Protein AF-A0A812MP74-F1 (afdb_monomer_lite)

Secondary structure (DSSP, 8-state):
---PPPP----PPTT---HHHHHHHHHHHHHHH---SEEEEETHHHHHHHHHHHHHHTT-TTTTT--SEEEEESPPPHHHHHHHTTTTT--SS-B-S-EEEE--TT-SSS-HHHHHHHHTTB-GGGEE-

Sequence (129 aa):
PSAAGPAMAGGQPAGEHGYEDVLESLADYLKENGPFDGLCGFDMGGCLAFDAARLAQEGDPRFEEKFRYLILFSTRGHREMAKLSQGSFRPKAPLQLPTFLCWSQEDDSKQYSNYEDLALYIHPNYRQI

Radius of gyration: 18.92 Å; chains: 1; bounding box: 59×58×38 Å

InterPro domains:
  IPR005645 Serine hydrolase domain [PF03959] (16-119)
  IPR029058 Alpha/Beta hydrolase fold [G3DSA:3.40.50.1820] (4-128)
  IPR029058 Alpha/Beta hydrolase fold [SSF53474] (17-119)

Structure (mmCIF, N/CA/C/O backbone):
data_AF-A0A812MP74-F1
#
_entry.id   AF-A0A812MP74-F1
#
loop_
_atom_site.group_PDB
_atom_site.id
_atom_site.type_symbol
_atom_site.label_atom_id
_atom_site.label_alt_id
_atom_site.label_comp_id
_atom_site.label_asym_id
_atom_site.label_entity_id
_atom_site.label_seq_id
_atom_site.pdbx_PDB_ins_code
_atom_site.Cartn_x
_atom_site.Cartn_y
_atom_site.Cartn_z
_atom_site.occupancy
_atom_site.B_iso_or_equiv
_atom_site.auth_seq_id
_atom_site.auth_comp_id
_atom_site.auth_asym_id
_atom_site.auth_atom_id
_atom_site.pdbx_PDB_model_num
ATOM 1 N N . PRO A 1 1 ? 46.273 40.916 16.631 1.00 41.47 1 PRO A N 1
ATOM 2 C CA . PRO A 1 1 ? 44.939 41.487 16.336 1.00 41.47 1 PRO A CA 1
ATOM 3 C C . PRO A 1 1 ? 44.361 40.974 15.006 1.00 41.47 1 PRO A C 1
ATOM 5 O O . PRO A 1 1 ? 44.979 41.189 13.973 1.00 41.47 1 PRO A O 1
ATOM 8 N N . SER A 1 2 ? 43.159 40.381 15.097 1.00 42.53 2 SER A N 1
ATOM 9 C CA . SER A 1 2 ? 42.100 40.290 14.067 1.00 42.53 2 SER A CA 1
ATOM 10 C C . SER A 1 2 ? 42.358 39.405 12.827 1.00 42.53 2 SER A C 1
ATOM 12 O O . SER A 1 2 ? 43.361 39.581 12.156 1.00 42.53 2 SER A O 1
ATOM 14 N N . ALA A 1 3 ? 41.509 38.456 12.419 1.00 40.75 3 ALA A N 1
ATOM 15 C CA . ALA A 1 3 ? 40.177 38.059 12.873 1.00 40.75 3 ALA A CA 1
ATOM 16 C C . ALA A 1 3 ? 39.986 36.552 12.623 1.00 40.75 3 ALA A C 1
ATOM 18 O O . ALA A 1 3 ? 40.235 36.063 11.521 1.00 40.75 3 ALA A O 1
ATOM 19 N N . ALA A 1 4 ? 39.521 35.832 13.643 1.00 43.59 4 ALA A N 1
ATOM 20 C CA . ALA A 1 4 ? 38.910 34.525 13.462 1.00 43.59 4 ALA A CA 1
ATOM 21 C C . ALA A 1 4 ? 37.623 34.710 12.643 1.00 43.59 4 ALA A C 1
ATOM 23 O O . ALA A 1 4 ? 36.789 35.549 12.989 1.00 43.59 4 ALA A O 1
ATOM 24 N N . GLY A 1 5 ? 37.484 33.957 11.549 1.00 38.31 5 GLY A N 1
ATOM 25 C CA . GLY A 1 5 ? 36.223 33.867 10.816 1.00 38.31 5 GLY A CA 1
ATOM 26 C C . GLY A 1 5 ? 35.121 33.322 11.731 1.00 38.31 5 GLY A C 1
ATOM 27 O O . GLY A 1 5 ? 35.424 32.568 12.662 1.00 38.31 5 GLY A O 1
ATOM 28 N N . PRO A 1 6 ? 33.855 33.715 11.523 1.00 39.62 6 PRO A N 1
ATOM 29 C CA . PRO A 1 6 ? 32.780 33.291 12.401 1.00 39.62 6 PRO A CA 1
ATOM 30 C C . PRO A 1 6 ? 32.644 31.767 12.338 1.00 39.62 6 PRO A C 1
ATOM 32 O O . PRO A 1 6 ? 32.555 31.176 11.261 1.00 39.62 6 PRO A O 1
ATOM 35 N N . ALA A 1 7 ? 32.643 31.140 13.513 1.00 45.62 7 ALA A N 1
ATOM 36 C CA . ALA A 1 7 ? 32.235 29.757 13.671 1.00 45.62 7 ALA A CA 1
ATOM 37 C C . ALA A 1 7 ? 30.777 29.644 13.207 1.00 45.62 7 ALA A C 1
ATOM 39 O O . ALA A 1 7 ? 29.894 30.299 13.763 1.00 45.62 7 ALA A O 1
ATOM 40 N N . MET A 1 8 ? 30.540 28.845 12.167 1.00 40.81 8 MET A N 1
ATOM 41 C CA . MET A 1 8 ? 29.193 28.533 11.703 1.00 40.81 8 MET A CA 1
ATOM 42 C C . MET A 1 8 ? 28.485 27.757 12.813 1.00 40.81 8 MET A C 1
ATOM 44 O O . MET A 1 8 ? 28.797 26.598 13.084 1.00 40.81 8 MET A O 1
ATOM 48 N N . ALA A 1 9 ? 27.579 28.451 13.497 1.00 42.19 9 ALA A N 1
ATOM 49 C CA . ALA A 1 9 ? 26.679 27.886 14.482 1.00 42.19 9 ALA A CA 1
ATOM 50 C C . ALA A 1 9 ? 25.874 26.742 13.847 1.00 42.19 9 ALA A C 1
ATOM 52 O O . ALA A 1 9 ? 25.350 26.879 12.741 1.00 42.19 9 ALA A O 1
ATOM 53 N N . GLY A 1 10 ? 25.798 25.615 14.556 1.00 45.00 10 GLY A N 1
ATOM 54 C CA . GLY A 1 10 ? 25.049 24.425 14.164 1.00 45.00 10 GLY A CA 1
ATOM 55 C C . GLY A 1 10 ? 23.542 24.663 14.120 1.00 45.00 10 GLY A C 1
ATOM 56 O O . GLY A 1 10 ? 22.836 24.352 15.075 1.00 45.00 10 GLY A O 1
ATOM 57 N N . GLY A 1 11 ? 23.053 25.184 12.999 1.00 32.09 11 GLY A N 1
ATOM 58 C CA . GLY A 1 11 ? 21.645 25.119 12.626 1.00 32.09 11 GLY A CA 1
ATOM 59 C C . GLY A 1 11 ? 21.406 23.901 11.740 1.00 32.09 11 GLY A C 1
ATOM 60 O O . GLY A 1 11 ? 21.923 23.846 10.626 1.00 32.09 11 GLY A O 1
ATOM 61 N N . GLN A 1 12 ? 20.630 22.930 12.226 1.00 36.44 12 GLN A N 1
ATOM 62 C CA . GLN A 1 12 ? 19.985 21.940 11.358 1.00 36.44 12 GLN A CA 1
ATOM 63 C C . GLN A 1 12 ? 19.119 22.690 10.331 1.00 36.44 12 GLN A C 1
ATOM 65 O O . GLN A 1 12 ? 18.399 23.614 10.728 1.00 36.44 12 GLN A O 1
ATOM 70 N N . PRO A 1 13 ? 19.184 22.351 9.031 1.00 38.91 13 PRO A N 1
ATOM 71 C CA . PRO A 1 13 ? 18.350 23.007 8.038 1.00 38.91 13 PRO A CA 1
ATOM 72 C C . PRO A 1 13 ? 16.874 22.734 8.351 1.00 38.91 13 PRO A C 1
ATOM 74 O O . PRO A 1 13 ? 16.461 21.594 8.549 1.00 38.91 13 PRO A O 1
ATOM 77 N N . ALA A 1 14 ? 16.076 23.797 8.405 1.00 47.84 14 ALA A N 1
ATOM 78 C CA . ALA A 1 14 ? 14.627 23.686 8.399 1.00 47.84 14 ALA A CA 1
ATOM 79 C C . ALA A 1 14 ? 14.187 23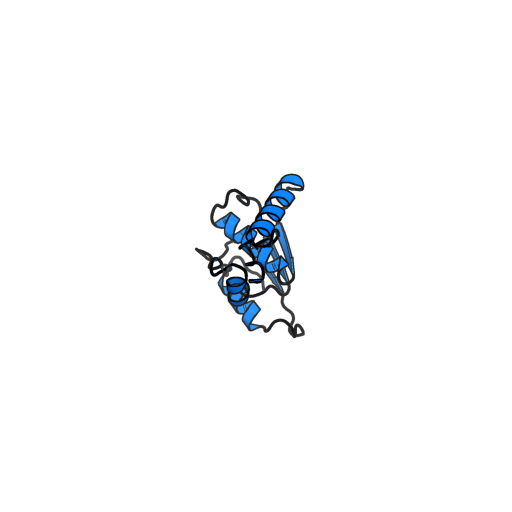.107 7.041 1.00 47.84 14 ALA A C 1
ATOM 81 O O . ALA A 1 14 ? 14.487 23.708 6.009 1.00 47.84 14 ALA A O 1
ATOM 82 N N . GLY A 1 15 ? 13.481 21.969 7.044 1.00 47.53 15 GLY A N 1
ATOM 83 C CA . GLY A 1 15 ? 12.727 21.495 5.875 1.00 47.53 15 GLY A CA 1
ATOM 84 C C . GLY A 1 15 ? 13.106 20.142 5.261 1.00 47.53 15 GLY A C 1
ATOM 85 O O . GLY A 1 15 ? 12.795 19.929 4.093 1.00 47.53 15 GLY A O 1
ATOM 86 N N . GLU A 1 16 ? 13.735 19.212 5.984 1.00 52.19 16 GLU A N 1
ATOM 87 C CA . GLU A 1 16 ? 13.764 17.814 5.522 1.00 52.19 16 GLU A CA 1
ATOM 88 C C . GLU A 1 16 ? 12.428 17.141 5.858 1.00 52.19 16 GLU A C 1
ATOM 90 O O . GLU A 1 16 ? 12.256 16.608 6.950 1.00 52.19 16 GLU A O 1
ATOM 95 N N . HIS A 1 17 ? 11.470 17.202 4.926 1.00 64.44 17 HIS A N 1
ATOM 96 C CA . HIS A 1 17 ? 10.256 16.395 5.024 1.00 64.44 17 HIS A CA 1
ATOM 97 C C . HIS A 1 17 ? 10.623 14.920 4.840 1.00 64.44 17 HIS A C 1
ATOM 99 O O . HIS A 1 17 ? 11.077 14.508 3.768 1.00 64.44 17 HIS A O 1
ATOM 105 N N . GLY A 1 18 ? 10.487 14.144 5.910 1.00 80.12 18 GLY A N 1
ATOM 106 C CA . GLY A 1 18 ? 10.830 12.729 5.936 1.00 80.12 18 GLY A CA 1
ATOM 107 C C . GLY A 1 18 ? 9.749 11.862 5.298 1.00 80.12 18 GLY A C 1
ATOM 108 O O . GLY A 1 18 ? 8.635 12.302 5.027 1.00 80.12 18 GLY A O 1
ATOM 109 N N . TYR A 1 19 ? 10.054 10.580 5.101 1.00 84.44 19 TYR A N 1
ATOM 110 C CA . TYR A 1 19 ? 9.063 9.608 4.625 1.00 84.44 19 TYR A CA 1
ATOM 111 C C . TYR A 1 19 ? 7.837 9.509 5.555 1.00 84.44 19 TYR A C 1
ATOM 113 O O . TYR A 1 19 ? 6.720 9.307 5.087 1.00 84.44 19 TYR A O 1
ATOM 121 N N . GLU A 1 20 ? 8.033 9.731 6.857 1.00 87.00 20 GLU A N 1
ATOM 122 C CA . GLU A 1 20 ? 6.944 9.773 7.838 1.00 87.00 20 GLU A CA 1
ATOM 123 C C . GLU A 1 20 ? 5.966 10.930 7.581 1.00 87.00 20 GLU A C 1
ATOM 125 O O . GLU A 1 20 ? 4.758 10.734 7.674 1.00 87.00 20 GLU A O 1
ATOM 130 N N . ASP A 1 21 ? 6.459 12.100 7.159 1.00 90.19 21 ASP A N 1
ATOM 131 C CA . ASP A 1 21 ? 5.603 13.249 6.831 1.00 90.19 21 ASP A CA 1
ATOM 132 C C . ASP A 1 21 ? 4.725 12.962 5.603 1.00 90.19 21 ASP A C 1
ATOM 134 O O . ASP A 1 21 ? 3.599 13.451 5.498 1.00 90.19 21 ASP A O 1
ATOM 138 N N . VAL A 1 22 ? 5.220 12.138 4.670 1.00 91.06 22 VAL A N 1
ATOM 139 C CA . VAL A 1 22 ? 4.455 11.687 3.498 1.00 91.06 22 VAL A CA 1
ATOM 140 C C . VAL A 1 22 ? 3.337 10.728 3.915 1.00 91.06 22 VAL A C 1
ATOM 142 O O . VAL A 1 22 ? 2.219 10.845 3.411 1.00 91.06 22 VAL A O 1
ATOM 145 N N . LEU A 1 23 ? 3.614 9.802 4.838 1.00 91.56 23 LEU A N 1
ATOM 146 C CA . LEU A 1 23 ? 2.598 8.907 5.402 1.00 91.56 23 LEU A CA 1
ATOM 147 C C . LEU A 1 23 ? 1.528 9.691 6.167 1.00 91.56 23 LEU A C 1
ATOM 149 O O . LEU A 1 23 ? 0.343 9.424 5.978 1.00 91.56 23 LEU A O 1
ATOM 153 N N . GLU A 1 24 ? 1.931 10.682 6.962 1.00 94.56 24 GLU A N 1
ATOM 154 C CA . GLU A 1 24 ? 0.999 11.545 7.692 1.00 94.56 24 GLU A CA 1
ATOM 155 C C . GLU A 1 24 ? 0.114 12.343 6.728 1.00 94.56 24 GLU A C 1
ATOM 157 O O . GLU A 1 24 ? -1.110 12.314 6.829 1.00 94.56 24 GLU A O 1
ATOM 162 N N . SER A 1 25 ? 0.718 12.945 5.699 1.00 96.12 25 SER A N 1
ATOM 163 C CA . SER A 1 25 ? -0.016 13.679 4.662 1.00 96.12 25 SER A CA 1
ATOM 164 C C . SER A 1 25 ? -1.027 12.791 3.926 1.00 96.12 25 SER A C 1
ATOM 166 O O . SER A 1 25 ? -2.134 13.229 3.606 1.00 96.12 25 SER A O 1
ATOM 168 N N . LEU A 1 26 ? -0.672 11.529 3.654 1.00 95.44 26 LEU A N 1
ATOM 169 C CA . LEU A 1 26 ? -1.600 10.564 3.067 1.00 95.44 26 LEU A CA 1
ATOM 170 C C . LEU A 1 26 ? -2.737 10.223 4.039 1.00 95.44 26 LEU A C 1
ATOM 172 O O . LEU A 1 26 ? -3.893 10.169 3.620 1.00 95.44 26 LEU A O 1
ATOM 176 N N . ALA A 1 27 ? -2.434 9.984 5.316 1.00 95.50 27 ALA A N 1
ATOM 177 C CA . ALA A 1 27 ? -3.435 9.666 6.330 1.00 95.50 27 ALA A CA 1
ATOM 178 C C . ALA A 1 27 ? -4.468 10.793 6.484 1.00 95.50 27 ALA A C 1
ATOM 180 O O . ALA A 1 27 ? -5.675 10.519 6.469 1.00 95.50 27 ALA A O 1
ATOM 181 N N . ASP A 1 28 ? -4.003 12.042 6.545 1.00 96.38 28 ASP A N 1
ATOM 182 C CA . ASP A 1 28 ? -4.850 13.236 6.588 1.00 96.38 28 ASP A CA 1
ATOM 183 C C . ASP A 1 28 ? -5.736 13.325 5.345 1.00 96.38 28 ASP A C 1
ATOM 185 O O . ASP A 1 28 ? -6.962 13.403 5.457 1.00 96.38 28 ASP A O 1
ATOM 189 N N . TYR A 1 29 ? -5.152 13.183 4.151 1.00 96.69 29 TYR A N 1
ATOM 190 C CA . TYR A 1 29 ? -5.913 13.210 2.904 1.00 96.69 29 TYR A CA 1
ATOM 191 C C . TYR A 1 29 ? -7.012 12.137 2.864 1.00 96.69 29 TYR A C 1
ATOM 193 O O . TYR A 1 29 ? -8.156 12.429 2.506 1.00 96.69 29 TYR A O 1
ATOM 201 N N . LEU A 1 30 ? -6.692 10.897 3.253 1.00 95.00 30 LEU A N 1
ATOM 202 C CA . LEU A 1 30 ? -7.646 9.784 3.277 1.00 95.00 30 LEU A CA 1
ATOM 203 C C . LEU A 1 30 ? -8.766 9.997 4.298 1.00 95.00 30 LEU A C 1
ATOM 205 O O . LEU A 1 30 ? -9.891 9.543 4.083 1.00 95.00 30 LEU A O 1
ATOM 209 N N . LYS A 1 31 ? -8.466 10.653 5.421 1.00 93.38 31 LYS A N 1
ATOM 210 C CA . LYS A 1 31 ? -9.448 10.999 6.452 1.00 93.38 31 LYS A CA 1
ATOM 211 C C . LYS A 1 31 ? -10.391 12.103 5.982 1.00 93.38 31 LYS A C 1
ATOM 213 O O . LYS A 1 31 ? -11.587 12.010 6.239 1.00 93.38 31 LYS A O 1
ATOM 218 N N . GLU A 1 32 ? -9.866 13.118 5.307 1.00 96.50 32 GLU A N 1
ATOM 219 C CA . GLU A 1 32 ? -10.641 14.269 4.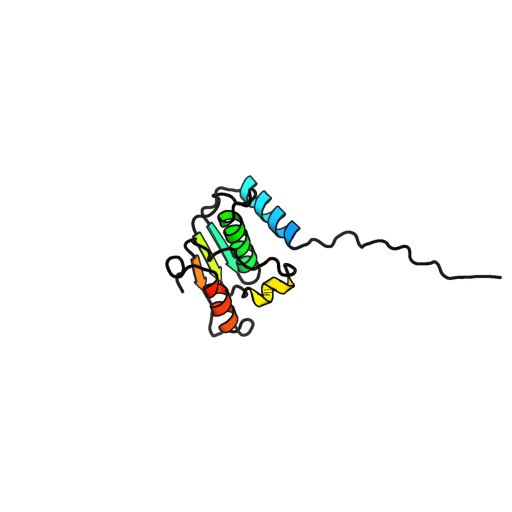839 1.00 96.50 32 GLU A CA 1
ATOM 220 C C . GLU A 1 32 ? -11.489 13.962 3.599 1.00 96.50 32 GLU A C 1
ATOM 222 O O . GLU A 1 32 ? -12.594 14.486 3.472 1.00 96.50 32 GLU A O 1
ATOM 227 N N . ASN A 1 33 ? -10.992 13.111 2.695 1.00 95.62 33 ASN A N 1
ATOM 228 C CA . ASN A 1 33 ? -11.577 12.915 1.361 1.00 95.62 33 ASN A CA 1
ATOM 229 C C . ASN A 1 33 ? -12.185 11.520 1.140 1.00 95.62 33 ASN A C 1
ATOM 231 O O . ASN A 1 33 ? -12.692 11.239 0.055 1.00 95.62 33 ASN A O 1
ATOM 235 N N . GLY A 1 34 ? -12.108 10.633 2.134 1.00 90.50 34 GLY A N 1
ATOM 236 C CA . GLY A 1 34 ? -12.641 9.276 2.050 1.00 90.50 34 GLY A CA 1
ATOM 237 C C . GLY A 1 34 ? -14.178 9.181 2.128 1.00 90.50 34 GLY A C 1
ATOM 238 O O . GLY A 1 34 ? -14.873 10.190 2.256 1.00 90.50 34 GLY A O 1
ATOM 239 N N . PRO A 1 35 ? -14.727 7.951 2.105 1.00 91.69 35 PRO A N 1
ATOM 240 C CA . PRO A 1 35 ? -14.001 6.682 2.126 1.00 91.69 35 PRO A CA 1
ATOM 241 C C . PRO A 1 35 ? -13.430 6.294 0.754 1.00 91.69 35 PRO A C 1
ATOM 243 O O . PRO A 1 35 ? -14.063 6.493 -0.279 1.00 91.69 35 PRO A O 1
ATOM 246 N N . PHE A 1 36 ? -12.247 5.680 0.767 1.00 93.69 36 PHE A N 1
ATOM 247 C CA . PHE A 1 36 ? -11.652 5.007 -0.387 1.00 93.69 36 PHE A CA 1
ATOM 248 C C . PHE A 1 36 ? -11.627 3.506 -0.104 1.00 93.69 36 PHE A C 1
ATOM 250 O O . PHE A 1 36 ? -11.104 3.104 0.927 1.00 93.69 36 PHE A O 1
ATOM 257 N N . ASP A 1 37 ? -12.147 2.667 -1.001 1.00 95.25 37 ASP A N 1
ATOM 258 C CA . ASP A 1 37 ? -12.103 1.207 -0.815 1.00 95.25 37 ASP A CA 1
ATOM 259 C C . ASP A 1 37 ? -10.695 0.615 -1.009 1.00 95.25 37 ASP A C 1
ATOM 261 O O . ASP A 1 37 ? -10.456 -0.540 -0.666 1.00 95.25 37 ASP A O 1
ATOM 265 N N . GLY A 1 38 ? -9.744 1.359 -1.569 1.00 96.06 38 GLY A N 1
ATOM 266 C CA . GLY A 1 38 ? -8.404 0.856 -1.843 1.00 96.06 38 GLY A CA 1
ATOM 267 C C . GLY A 1 38 ? -7.471 1.927 -2.384 1.00 96.06 38 GLY A C 1
ATOM 268 O O . GLY A 1 38 ? -7.886 3.057 -2.645 1.00 96.06 38 GLY A O 1
ATOM 269 N N . LEU A 1 39 ? -6.206 1.555 -2.564 1.00 96.94 39 LEU A N 1
ATOM 270 C CA . LEU A 1 39 ? -5.175 2.435 -3.112 1.00 96.94 39 LEU A CA 1
ATOM 271 C C . LEU A 1 39 ? -4.645 1.902 -4.438 1.00 96.94 39 LEU A C 1
ATOM 273 O O . LEU A 1 39 ? -4.535 0.695 -4.657 1.00 96.94 39 LEU A O 1
ATOM 277 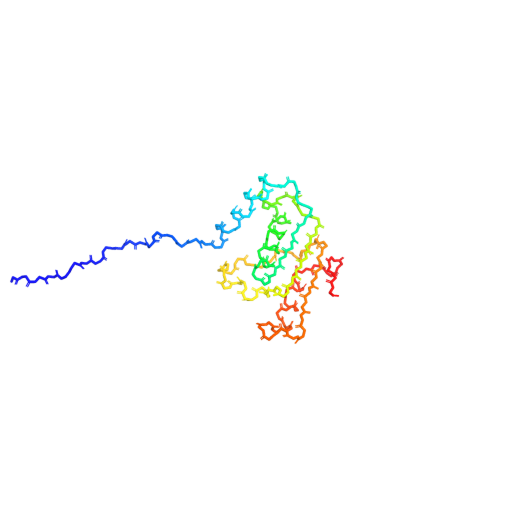N N . CYS A 1 40 ? -4.268 2.834 -5.305 1.00 97.00 40 CYS A N 1
ATOM 278 C CA . CYS A 1 40 ? -3.552 2.559 -6.538 1.00 97.00 40 CYS A CA 1
ATOM 279 C C . CYS A 1 40 ? -2.260 3.375 -6.546 1.00 97.00 40 CYS A C 1
ATOM 281 O O . CYS A 1 40 ? -2.297 4.571 -6.261 1.00 97.00 40 CYS A O 1
ATOM 283 N N . GLY A 1 41 ? -1.131 2.756 -6.884 1.00 95.50 41 GLY A N 1
ATOM 284 C CA . GLY A 1 41 ? 0.162 3.431 -6.869 1.00 95.50 41 GLY A CA 1
ATOM 285 C C . GLY A 1 41 ? 1.104 2.968 -7.975 1.00 95.50 41 GLY A C 1
ATOM 286 O O . GLY A 1 41 ? 1.079 1.808 -8.380 1.00 95.50 41 GLY A O 1
ATOM 287 N N . PHE A 1 42 ? 1.939 3.897 -8.443 1.00 93.06 42 PHE A N 1
ATOM 288 C CA . PHE A 1 42 ? 2.978 3.673 -9.449 1.00 93.06 42 PHE A CA 1
ATOM 289 C C . PHE A 1 42 ? 4.363 3.985 -8.867 1.00 93.06 42 PHE A C 1
ATOM 291 O O . PHE A 1 42 ? 4.505 4.994 -8.171 1.00 93.06 42 PHE A O 1
ATOM 298 N N . ASP A 1 43 ? 5.375 3.157 -9.143 1.00 90.06 43 ASP A N 1
ATOM 299 C CA . ASP A 1 43 ? 6.753 3.307 -8.637 1.00 90.06 43 ASP A CA 1
ATOM 300 C C . ASP A 1 43 ? 6.780 3.583 -7.117 1.00 90.06 43 ASP A C 1
ATOM 302 O O . ASP A 1 43 ? 6.324 2.753 -6.327 1.00 90.06 43 ASP A O 1
ATOM 306 N N . MET A 1 44 ? 7.249 4.759 -6.679 1.00 87.88 44 MET A N 1
ATOM 307 C CA . MET A 1 44 ? 7.260 5.149 -5.261 1.00 87.88 44 MET A CA 1
ATOM 308 C C . MET A 1 44 ? 5.858 5.338 -4.665 1.00 87.88 44 MET A C 1
ATOM 310 O O . MET A 1 44 ? 5.663 5.086 -3.478 1.00 87.88 44 MET A O 1
ATOM 314 N N . GLY A 1 45 ? 4.868 5.732 -5.470 1.00 92.06 45 GLY A N 1
ATOM 315 C CA . GLY A 1 45 ? 3.472 5.791 -5.030 1.00 92.06 45 GLY A CA 1
ATOM 316 C C . GLY A 1 45 ? 2.906 4.400 -4.737 1.00 92.06 45 GLY A C 1
ATOM 317 O O . GLY A 1 45 ? 2.095 4.239 -3.830 1.00 92.06 45 GLY A O 1
ATOM 318 N N . GLY A 1 46 ? 3.383 3.377 -5.453 1.00 92.62 46 GLY A N 1
ATOM 319 C CA . GLY A 1 46 ? 3.083 1.981 -5.145 1.00 92.62 46 GLY A CA 1
ATOM 320 C C . GLY A 1 46 ? 3.683 1.547 -3.810 1.00 92.62 46 GLY A C 1
ATOM 321 O O . GLY A 1 46 ? 3.030 0.847 -3.040 1.00 92.62 46 GLY A O 1
ATOM 322 N N . CYS A 1 47 ? 4.893 2.011 -3.499 1.00 89.81 47 CYS A N 1
ATOM 323 C CA . CYS A 1 47 ? 5.536 1.722 -2.222 1.00 89.81 47 CYS A CA 1
ATOM 324 C C . CYS A 1 47 ? 4.789 2.366 -1.054 1.00 89.81 47 CYS A C 1
ATOM 326 O O . CYS A 1 47 ? 4.549 1.707 -0.048 1.00 89.81 47 CYS A O 1
ATOM 328 N N . LEU A 1 48 ? 4.374 3.625 -1.221 1.00 91.88 48 LEU A N 1
ATOM 329 C CA . LEU A 1 48 ? 3.570 4.343 -0.237 1.00 91.88 48 LEU A CA 1
ATOM 330 C C . LEU A 1 48 ? 2.220 3.646 0.000 1.00 91.88 48 LEU A C 1
ATOM 332 O O . LEU A 1 48 ? 1.816 3.455 1.144 1.00 91.88 48 LEU A O 1
ATOM 336 N N . ALA A 1 49 ? 1.545 3.218 -1.071 1.00 94.62 49 ALA A N 1
ATOM 337 C CA . ALA A 1 49 ? 0.286 2.482 -0.973 1.00 94.62 49 ALA A CA 1
ATOM 338 C C . ALA A 1 49 ? 0.453 1.130 -0.262 1.00 94.62 49 ALA A C 1
ATOM 340 O O . ALA A 1 49 ? -0.359 0.772 0.594 1.00 94.62 49 ALA A O 1
ATOM 341 N N . PHE A 1 50 ? 1.520 0.397 -0.589 1.00 93.19 50 PHE A N 1
ATOM 342 C CA . PHE A 1 50 ? 1.864 -0.852 0.084 1.00 93.19 50 PHE A CA 1
ATOM 343 C C . PHE A 1 50 ? 2.121 -0.633 1.579 1.00 93.19 50 PHE A C 1
ATOM 345 O O . PHE A 1 50 ? 1.614 -1.391 2.403 1.00 93.19 50 PHE A O 1
ATOM 352 N N . ASP A 1 51 ? 2.855 0.418 1.943 1.00 91.44 51 ASP A N 1
ATOM 353 C CA . ASP A 1 51 ? 3.150 0.725 3.339 1.00 91.44 51 ASP A CA 1
ATOM 354 C C . ASP A 1 51 ? 1.925 1.154 4.131 1.00 91.44 51 ASP A C 1
ATOM 356 O O . ASP A 1 51 ? 1.730 0.663 5.238 1.00 91.44 51 ASP A O 1
ATOM 360 N N . ALA A 1 52 ? 1.072 2.012 3.572 1.00 93.44 52 ALA A N 1
ATOM 361 C CA . ALA A 1 52 ? -0.178 2.393 4.219 1.00 93.44 52 ALA A CA 1
ATOM 362 C C . ALA A 1 52 ? -1.042 1.154 4.512 1.00 93.44 52 ALA A C 1
ATOM 364 O O . ALA A 1 52 ? -1.575 1.007 5.611 1.00 93.44 52 ALA A O 1
ATOM 365 N N . ALA A 1 53 ? -1.124 0.213 3.567 1.00 94.19 53 ALA A N 1
ATOM 366 C CA . ALA A 1 53 ? -1.841 -1.044 3.764 1.00 94.19 53 ALA A CA 1
ATOM 367 C C . ALA A 1 53 ? -1.161 -1.988 4.766 1.00 94.19 53 ALA A C 1
ATOM 369 O O . ALA A 1 53 ? -1.840 -2.625 5.572 1.00 94.19 53 ALA A O 1
ATOM 370 N N . ARG A 1 54 ? 0.173 -2.074 4.749 1.00 92.31 54 ARG A N 1
ATOM 371 C CA . ARG A 1 54 ? 0.949 -2.827 5.741 1.00 92.31 54 ARG A CA 1
ATOM 372 C C . ARG A 1 54 ? 0.701 -2.281 7.142 1.00 92.31 54 ARG A C 1
ATOM 374 O O . ARG A 1 54 ? 0.410 -3.055 8.047 1.00 92.31 54 ARG A O 1
ATOM 381 N N . LEU A 1 55 ? 0.799 -0.966 7.312 1.00 92.69 55 LEU A N 1
ATOM 382 C CA . LEU A 1 55 ? 0.557 -0.272 8.572 1.00 92.69 55 LEU A CA 1
ATOM 383 C C . LEU A 1 55 ? -0.886 -0.479 9.042 1.00 92.69 55 LEU A C 1
ATOM 385 O O . LEU A 1 55 ? -1.086 -0.835 10.199 1.00 92.69 55 LEU A O 1
ATOM 389 N N . ALA A 1 56 ? -1.873 -0.388 8.144 1.00 94.19 56 ALA A N 1
ATOM 390 C CA . ALA A 1 56 ? -3.266 -0.722 8.453 1.00 94.19 56 ALA A CA 1
ATOM 391 C C . ALA A 1 56 ? -3.411 -2.153 8.998 1.00 94.19 56 ALA A C 1
ATOM 393 O O . ALA A 1 56 ? -4.038 -2.362 10.033 1.00 94.19 56 ALA A O 1
ATOM 394 N N . GLN A 1 57 ? -2.795 -3.139 8.334 1.00 93.06 57 GLN A N 1
ATOM 395 C CA . GLN A 1 57 ? -2.810 -4.535 8.782 1.00 93.06 57 GLN A CA 1
ATOM 396 C C . GLN A 1 57 ? -2.095 -4.725 10.128 1.00 93.06 57 GLN A C 1
ATOM 398 O O . GLN A 1 57 ? -2.468 -5.591 10.918 1.00 93.06 57 GLN A O 1
ATOM 403 N N . GLU A 1 58 ? -1.044 -3.950 10.382 1.00 92.06 58 GLU A N 1
ATOM 404 C CA . GLU A 1 58 ? -0.282 -3.991 11.629 1.00 92.06 58 GLU A CA 1
ATOM 405 C C . GLU A 1 58 ? -0.938 -3.201 12.779 1.00 92.06 58 GLU A C 1
ATOM 407 O O . GLU A 1 58 ? -0.391 -3.218 13.885 1.00 92.06 58 GLU A O 1
ATOM 412 N N . GLY A 1 59 ? -2.097 -2.570 12.546 1.00 93.00 59 GLY A N 1
ATOM 413 C CA . GLY A 1 59 ? -2.862 -1.819 13.548 1.00 93.00 59 GLY A CA 1
ATOM 414 C C . GLY A 1 59 ? -2.370 -0.386 13.763 1.00 93.00 59 GLY A C 1
ATOM 415 O O . GLY A 1 59 ? -2.402 0.114 14.883 1.00 93.00 59 GLY A O 1
ATOM 416 N N . ASP A 1 60 ? -1.830 0.266 12.729 1.00 93.69 60 ASP A N 1
ATOM 417 C CA . ASP A 1 60 ? -1.511 1.693 12.806 1.00 93.69 60 ASP A CA 1
ATOM 418 C C . ASP A 1 60 ? -2.816 2.514 12.769 1.00 93.69 60 ASP A C 1
ATOM 420 O O . ASP A 1 60 ? -3.538 2.467 11.763 1.00 93.69 60 ASP A O 1
ATOM 424 N N . PRO A 1 61 ? -3.115 3.307 13.815 1.00 93.44 61 PRO A N 1
ATOM 425 C CA . PRO A 1 61 ? -4.387 4.019 13.948 1.00 93.44 61 PRO A CA 1
ATOM 426 C C . PRO A 1 61 ? -4.629 5.055 12.842 1.00 93.44 61 PRO A C 1
ATOM 428 O O . PRO A 1 61 ? -5.764 5.485 12.635 1.00 93.44 61 PRO A O 1
ATOM 431 N N . ARG A 1 62 ? -3.590 5.459 12.100 1.00 93.69 62 ARG A N 1
ATOM 432 C CA . ARG A 1 62 ? -3.732 6.352 10.943 1.00 93.69 62 ARG A CA 1
ATOM 433 C C . ARG A 1 62 ? -4.427 5.671 9.770 1.00 93.69 62 ARG A C 1
ATOM 435 O O . ARG A 1 62 ? -5.076 6.349 8.973 1.00 93.69 62 ARG A O 1
ATOM 442 N N . PHE A 1 63 ? -4.319 4.344 9.667 1.00 93.75 63 PHE A N 1
ATOM 443 C CA . PHE A 1 63 ? -4.761 3.571 8.505 1.00 93.75 63 PHE A CA 1
ATOM 444 C C . PHE A 1 63 ? -5.720 2.411 8.820 1.00 93.75 63 PHE A C 1
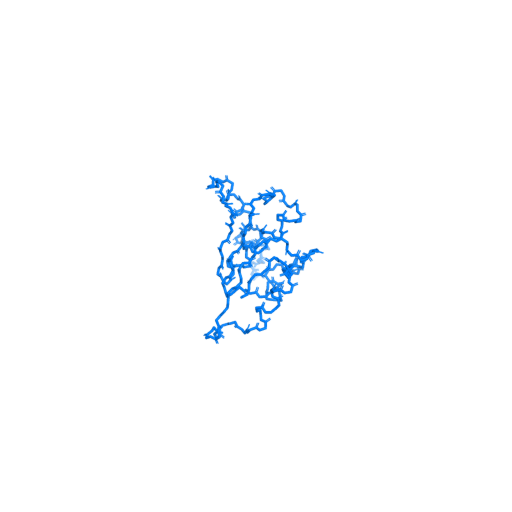ATOM 446 O O . PHE A 1 63 ? -6.179 1.758 7.882 1.00 93.75 63 PHE A O 1
ATOM 453 N N . GLU A 1 64 ? -6.043 2.155 10.093 1.00 81.31 64 GLU A N 1
ATOM 454 C CA . GLU A 1 64 ? -6.940 1.069 10.519 1.00 81.31 64 GLU A CA 1
ATOM 455 C C . GLU A 1 64 ? -8.236 0.990 9.686 1.00 81.31 64 GLU A C 1
ATOM 457 O O . GLU A 1 64 ? -8.924 1.987 9.459 1.00 81.31 64 GLU A O 1
ATOM 462 N N . GLU A 1 65 ? -8.536 -0.226 9.208 1.00 73.94 65 GLU A N 1
ATOM 463 C CA . GLU A 1 65 ? -9.736 -0.603 8.436 1.00 73.94 65 GLU A CA 1
ATOM 464 C C . GLU A 1 65 ? -10.000 0.197 7.142 1.00 73.94 65 GLU A C 1
ATOM 466 O O . GLU A 1 65 ? -11.094 0.130 6.580 1.00 73.94 65 GLU A O 1
ATOM 471 N N . LYS A 1 66 ? -9.008 0.929 6.611 1.00 78.00 66 LYS A N 1
ATOM 472 C CA . LYS A 1 66 ? -9.231 1.811 5.452 1.00 78.00 66 LYS A CA 1
ATOM 473 C C . LYS A 1 66 ? -9.291 1.116 4.094 1.00 78.00 66 LYS A C 1
ATOM 475 O O . LYS A 1 66 ? -9.872 1.687 3.180 1.00 78.00 66 LYS A O 1
ATOM 480 N N . PHE A 1 67 ? -8.685 -0.059 3.914 1.00 94.50 67 PHE A N 1
ATOM 481 C CA . PHE A 1 67 ? -8.453 -0.609 2.570 1.00 94.50 67 PHE A CA 1
ATOM 482 C C . PHE A 1 67 ? -8.990 -2.028 2.402 1.00 94.50 67 PHE A C 1
ATOM 484 O O . PHE A 1 67 ? -8.807 -2.891 3.256 1.00 94.50 67 PHE A O 1
ATOM 491 N N . ARG A 1 68 ? -9.599 -2.278 1.243 1.00 95.88 68 ARG A N 1
ATOM 492 C CA . ARG A 1 68 ? -10.116 -3.576 0.789 1.00 95.88 68 ARG A CA 1
ATOM 493 C C . ARG A 1 68 ? -9.307 -4.158 -0.364 1.00 95.88 68 ARG A C 1
ATOM 495 O O . ARG A 1 68 ? -9.382 -5.364 -0.587 1.00 95.88 68 ARG A O 1
ATOM 502 N N . TYR A 1 69 ? -8.555 -3.331 -1.092 1.00 97.06 69 TYR A N 1
AT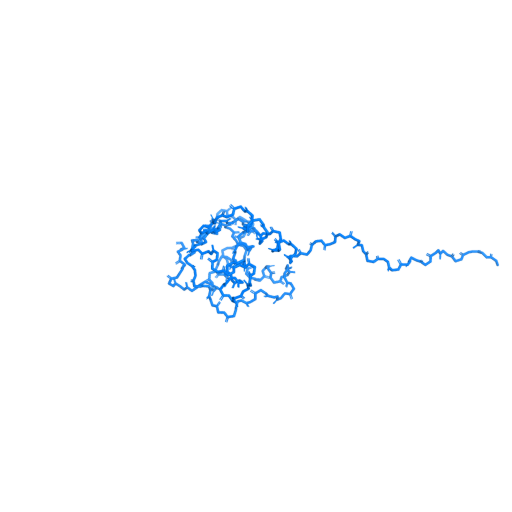OM 503 C CA . TYR A 1 69 ? -7.657 -3.784 -2.152 1.00 97.06 69 TYR A CA 1
ATOM 504 C C . TYR A 1 69 ? -6.501 -2.810 -2.427 1.00 97.06 69 TYR A C 1
ATOM 506 O O . TYR A 1 69 ? -6.550 -1.634 -2.058 1.00 97.06 69 TYR A O 1
ATOM 514 N N . LEU A 1 70 ? -5.486 -3.310 -3.135 1.00 97.06 70 LEU A N 1
ATOM 515 C CA . LEU A 1 70 ? -4.384 -2.540 -3.710 1.00 97.06 70 LEU A CA 1
ATOM 516 C C . LEU A 1 70 ? -4.214 -2.822 -5.203 1.00 97.06 70 LEU A C 1
ATOM 518 O O . LEU A 1 70 ? -4.417 -3.944 -5.667 1.00 97.06 70 LEU A O 1
ATOM 522 N N . ILE A 1 71 ? -3.762 -1.810 -5.937 1.00 97.44 71 ILE A N 1
ATOM 523 C CA . ILE A 1 71 ? -3.345 -1.923 -7.336 1.00 97.44 71 ILE A CA 1
ATOM 524 C C . ILE A 1 71 ? -1.970 -1.267 -7.474 1.00 97.44 71 ILE A C 1
ATOM 526 O O . ILE A 1 71 ? -1.813 -0.073 -7.228 1.00 97.44 71 ILE A O 1
ATOM 530 N N . LEU A 1 72 ? -0.959 -2.049 -7.830 1.00 95.06 72 LEU A N 1
ATOM 531 C CA . LEU A 1 72 ? 0.441 -1.645 -7.772 1.00 95.06 72 LEU A CA 1
ATOM 532 C C . LEU A 1 72 ? 1.091 -1.801 -9.149 1.00 95.06 72 LEU A C 1
ATOM 534 O O . LEU A 1 72 ? 1.133 -2.902 -9.693 1.00 95.06 72 LEU A O 1
ATOM 538 N N . PHE A 1 73 ? 1.617 -0.706 -9.697 1.00 93.19 73 PHE A N 1
ATOM 539 C CA . PHE A 1 73 ? 2.251 -0.658 -11.015 1.00 93.19 73 PHE A CA 1
ATOM 540 C C . PHE A 1 73 ? 3.735 -0.303 -10.904 1.00 93.19 73 PHE A C 1
ATOM 542 O O . PHE A 1 73 ? 4.082 0.731 -10.335 1.00 93.19 73 PHE A O 1
ATOM 549 N N . SER A 1 74 ? 4.615 -1.134 -11.470 1.00 90.38 74 SER A N 1
ATOM 550 C CA . SER A 1 74 ? 6.074 -0.913 -11.483 1.00 90.38 74 SER A CA 1
ATOM 551 C C . SER A 1 74 ? 6.645 -0.541 -10.104 1.00 90.38 74 SER A C 1
ATOM 553 O O . SER A 1 74 ? 7.566 0.264 -9.979 1.00 90.38 74 SER A O 1
ATOM 555 N N . THR A 1 75 ? 6.068 -1.102 -9.040 1.00 88.62 75 THR A N 1
ATOM 556 C CA . THR A 1 75 ? 6.404 -0.756 -7.656 1.00 88.62 75 THR A CA 1
ATOM 557 C C . THR A 1 75 ? 7.784 -1.281 -7.272 1.00 88.62 75 THR A C 1
ATOM 559 O O . THR A 1 75 ? 8.180 -2.383 -7.659 1.00 88.62 75 THR A O 1
ATOM 562 N N . ARG A 1 76 ? 8.525 -0.504 -6.476 1.00 81.06 76 ARG A N 1
ATOM 563 C CA . ARG A 1 76 ? 9.870 -0.894 -6.034 1.00 81.06 76 ARG A CA 1
ATOM 564 C C . ARG A 1 76 ? 9.813 -1.994 -4.978 1.00 81.06 76 ARG A C 1
ATOM 566 O O . ARG A 1 76 ? 8.951 -1.993 -4.102 1.00 81.06 76 ARG A O 1
ATOM 573 N N . GLY A 1 77 ? 10.795 -2.890 -5.035 1.00 71.19 77 GLY A N 1
ATOM 574 C CA . GLY A 1 77 ? 11.005 -3.910 -4.013 1.00 71.19 77 GLY A CA 1
ATOM 575 C C . GLY A 1 77 ? 11.398 -3.313 -2.658 1.00 71.19 77 GLY A C 1
ATOM 576 O O . GLY A 1 77 ? 11.893 -2.183 -2.551 1.00 71.19 77 GLY A O 1
ATOM 577 N N . HIS A 1 78 ? 11.234 -4.120 -1.613 1.00 67.88 78 HIS A N 1
ATOM 578 C CA . HIS A 1 78 ? 11.567 -3.791 -0.226 1.00 67.88 78 HIS A CA 1
ATOM 579 C C . HIS A 1 78 ? 13.011 -3.316 -0.078 1.00 67.88 78 HIS A C 1
ATOM 581 O O . HIS A 1 78 ? 13.273 -2.337 0.620 1.00 67.88 78 HIS A O 1
ATOM 587 N N . ARG A 1 79 ? 13.958 -3.954 -0.778 1.00 68.38 79 ARG A N 1
ATOM 588 C CA . ARG A 1 79 ? 15.388 -3.605 -0.679 1.00 68.38 79 ARG A CA 1
ATOM 589 C C . ARG A 1 79 ? 15.686 -2.170 -1.104 1.00 68.38 79 ARG A C 1
ATOM 591 O O . ARG A 1 79 ? 16.589 -1.543 -0.547 1.00 68.38 79 ARG A O 1
ATOM 598 N N . GLU A 1 80 ? 14.958 -1.650 -2.088 1.00 67.81 80 GLU A N 1
ATOM 599 C CA . GLU A 1 80 ? 15.098 -0.255 -2.508 1.00 67.81 80 GLU A CA 1
ATOM 600 C C . GLU A 1 80 ? 14.437 0.693 -1.502 1.00 67.81 80 GLU A C 1
ATOM 602 O O . GLU A 1 80 ? 15.006 1.735 -1.177 1.00 67.81 80 GLU A O 1
ATOM 607 N N . MET A 1 81 ? 13.297 0.294 -0.936 1.00 66.50 81 MET A N 1
ATOM 608 C CA . MET A 1 81 ? 12.568 1.073 0.066 1.00 66.50 81 MET A CA 1
ATOM 609 C C . MET A 1 81 ? 13.222 1.097 1.451 1.00 66.50 81 MET A C 1
ATOM 611 O O . MET A 1 81 ? 13.080 2.076 2.183 1.00 66.50 81 MET A O 1
ATOM 615 N N . ALA A 1 82 ? 14.004 0.080 1.815 1.00 65.75 82 ALA A N 1
ATOM 616 C CA . ALA A 1 82 ? 14.761 0.054 3.065 1.00 65.75 82 ALA A CA 1
ATOM 617 C C . ALA A 1 82 ? 15.740 1.237 3.176 1.00 65.75 82 ALA A C 1
ATOM 619 O O . ALA A 1 82 ? 16.010 1.710 4.279 1.00 65.75 82 ALA A O 1
ATOM 620 N N . LYS A 1 83 ? 16.235 1.750 2.040 1.00 65.12 83 LYS A N 1
ATOM 621 C CA . LYS A 1 83 ? 17.088 2.947 1.993 1.00 65.12 83 LYS A CA 1
ATOM 622 C C . LYS A 1 83 ? 16.311 4.232 2.292 1.00 65.12 83 LYS A C 1
ATOM 624 O O . LYS A 1 83 ? 16.874 5.141 2.887 1.00 65.12 83 LYS A O 1
ATOM 629 N N . LEU A 1 84 ? 15.040 4.292 1.892 1.00 62.91 84 LEU A N 1
ATOM 630 C CA . LEU A 1 84 ? 14.156 5.448 2.084 1.00 62.91 84 LEU A CA 1
ATOM 631 C C . LEU A 1 84 ? 13.534 5.481 3.488 1.00 62.91 84 LEU A C 1
ATOM 633 O O . LEU A 1 84 ? 13.317 6.549 4.044 1.00 62.91 84 LEU A O 1
ATOM 637 N N . SER A 1 85 ? 13.303 4.311 4.080 1.00 58.62 85 SER A N 1
ATOM 638 C CA . SER A 1 85 ? 12.648 4.136 5.387 1.00 58.62 85 SER A CA 1
ATOM 639 C C . SER A 1 85 ? 13.612 3.820 6.540 1.00 58.62 85 SER A C 1
ATOM 641 O O . SER A 1 85 ? 13.175 3.404 7.614 1.00 58.62 85 SER A O 1
ATOM 643 N N . GLN A 1 86 ? 14.927 3.946 6.320 1.00 59.91 86 GLN A N 1
ATOM 644 C CA . GLN A 1 86 ? 15.981 3.634 7.302 1.00 59.91 86 GLN A CA 1
ATOM 645 C C . GLN A 1 86 ? 15.880 2.217 7.914 1.00 59.91 86 GLN A C 1
ATOM 647 O O . GLN A 1 86 ? 16.191 1.997 9.080 1.00 59.91 86 GLN A O 1
ATOM 652 N N . GLY A 1 87 ? 15.457 1.226 7.123 1.00 58.38 87 GLY A N 1
ATOM 653 C CA . GLY A 1 87 ? 15.366 -0.175 7.555 1.00 58.38 87 GLY A CA 1
ATOM 654 C C . GLY A 1 87 ? 14.046 -0.581 8.223 1.00 58.38 87 GLY A C 1
ATOM 655 O O . GLY A 1 87 ? 13.885 -1.752 8.565 1.00 58.38 87 GLY A O 1
ATOM 656 N N . SER A 1 88 ? 13.074 0.327 8.330 1.00 59.59 88 SER A N 1
ATOM 657 C CA . SER A 1 88 ? 11.763 0.094 8.969 1.00 59.59 88 SER A CA 1
ATOM 658 C C . SER A 1 88 ? 10.801 -0.798 8.161 1.00 59.59 88 SER A C 1
ATOM 660 O O . SER A 1 88 ? 9.695 -1.093 8.604 1.00 59.59 88 SER A O 1
ATOM 662 N N . PHE A 1 89 ? 11.202 -1.231 6.962 1.00 63.41 89 PHE A N 1
ATOM 663 C CA . PHE A 1 89 ? 10.277 -1.670 5.913 1.00 63.41 89 PHE A CA 1
ATOM 664 C C . PHE A 1 89 ? 9.849 -3.142 5.966 1.00 63.41 89 PHE A C 1
ATOM 666 O O . PHE A 1 89 ? 9.099 -3.578 5.102 1.00 63.41 89 PHE A O 1
ATOM 673 N N . ARG A 1 90 ? 10.375 -3.985 6.873 1.00 73.19 90 ARG A N 1
ATOM 674 C CA . ARG A 1 90 ? 10.064 -5.432 6.829 1.00 73.19 90 ARG A CA 1
ATOM 675 C C . ARG A 1 90 ? 8.694 -5.693 7.463 1.00 73.19 90 ARG A C 1
ATOM 677 O O . ARG A 1 90 ? 8.590 -5.533 8.678 1.00 73.19 90 ARG A O 1
ATOM 684 N N . PRO A 1 91 ? 7.680 -6.142 6.696 1.00 79.25 91 PRO A N 1
ATOM 685 C CA . PRO A 1 91 ? 6.383 -6.478 7.266 1.00 79.25 91 PRO A CA 1
ATOM 686 C C . PRO A 1 91 ? 6.524 -7.556 8.336 1.00 79.25 91 PRO A C 1
ATOM 688 O O . PRO A 1 91 ? 7.283 -8.516 8.157 1.00 79.25 91 PRO A O 1
ATOM 691 N N . LYS A 1 92 ? 5.768 -7.419 9.431 1.00 86.75 92 LYS A N 1
ATOM 692 C CA . LYS A 1 92 ? 5.727 -8.435 10.502 1.00 86.75 92 LYS A CA 1
ATOM 693 C C . LYS A 1 92 ? 5.177 -9.774 10.002 1.00 86.75 92 LYS A C 1
ATOM 695 O O . LYS A 1 92 ? 5.568 -10.830 10.490 1.00 86.75 92 LYS A O 1
ATOM 700 N N . ALA A 1 93 ? 4.285 -9.716 9.018 1.00 90.56 93 ALA A N 1
ATOM 701 C CA . ALA A 1 93 ? 3.716 -10.850 8.305 1.00 90.56 93 ALA A CA 1
ATOM 702 C C . ALA A 1 93 ? 3.402 -10.433 6.856 1.00 90.56 93 ALA A C 1
ATOM 704 O O . ALA A 1 93 ? 3.253 -9.234 6.603 1.00 90.56 93 ALA A O 1
ATOM 705 N N . PRO A 1 94 ? 3.280 -11.381 5.906 1.00 92.56 94 PRO A N 1
ATOM 706 C CA . PRO A 1 94 ? 2.832 -11.066 4.554 1.00 92.56 94 PRO A CA 1
ATOM 707 C C . PRO A 1 94 ? 1.497 -10.307 4.555 1.00 92.56 94 PRO A C 1
ATOM 709 O O . PRO A 1 94 ? 0.614 -10.592 5.368 1.00 92.56 94 PRO A O 1
ATOM 712 N N . LEU A 1 95 ? 1.342 -9.354 3.638 1.00 93.06 95 LEU A N 1
ATOM 713 C CA . LEU A 1 95 ? 0.110 -8.594 3.460 1.00 93.06 95 LEU A CA 1
ATOM 714 C C . LEU A 1 95 ? -1.021 -9.531 3.007 1.00 93.06 95 LEU A C 1
ATOM 716 O O . LEU A 1 95 ? -0.874 -10.280 2.040 1.00 93.06 95 LEU A O 1
ATOM 720 N N . GLN A 1 96 ? -2.145 -9.487 3.712 1.00 95.38 96 GLN A N 1
ATOM 721 C CA . GLN A 1 96 ? -3.366 -10.260 3.485 1.00 95.38 96 GLN A CA 1
ATOM 722 C C . GLN A 1 96 ? -4.480 -9.336 2.987 1.00 95.38 96 GLN A C 1
ATOM 724 O O . GLN A 1 96 ? -5.586 -9.303 3.519 1.00 95.38 96 GLN A O 1
ATOM 729 N N . LEU A 1 97 ? -4.154 -8.556 1.960 1.00 95.38 97 LEU A N 1
ATOM 730 C CA . LEU A 1 97 ? -5.061 -7.628 1.303 1.00 95.38 97 LEU A CA 1
ATOM 731 C C . LEU A 1 97 ? -5.059 -7.947 -0.194 1.00 95.38 97 LEU A C 1
ATOM 733 O O . LEU A 1 97 ? -3.967 -8.026 -0.766 1.00 95.38 97 LEU A O 1
ATOM 737 N N . PRO A 1 98 ? -6.226 -8.145 -0.839 1.00 97.31 98 PRO A N 1
ATOM 738 C CA . PRO A 1 98 ? -6.299 -8.373 -2.277 1.00 97.31 98 PRO A CA 1
ATOM 739 C C . PRO A 1 98 ? -5.488 -7.332 -3.051 1.00 97.31 98 PRO A C 1
ATOM 741 O O . PRO A 1 98 ? -5.777 -6.141 -2.997 1.00 97.31 98 PRO A O 1
ATOM 744 N N . THR A 1 99 ? -4.448 -7.779 -3.745 1.00 96.62 99 THR A N 1
ATOM 745 C CA . THR A 1 99 ? -3.473 -6.913 -4.403 1.00 96.62 99 THR A CA 1
ATOM 746 C C . THR A 1 99 ? -3.276 -7.359 -5.842 1.00 96.62 99 THR A C 1
ATOM 748 O O . THR A 1 99 ? -2.915 -8.506 -6.101 1.00 96.62 99 THR A O 1
ATOM 751 N N . PHE A 1 100 ? -3.489 -6.444 -6.781 1.00 96.31 100 PHE A N 1
ATOM 752 C CA . PHE A 1 100 ? -3.063 -6.610 -8.163 1.00 96.31 100 PHE A CA 1
ATOM 753 C C . PHE A 1 100 ? -1.668 -6.014 -8.329 1.00 96.31 100 PHE A C 1
ATOM 755 O O . PHE A 1 100 ? -1.436 -4.857 -7.973 1.00 96.31 100 PHE A O 1
ATOM 762 N N . LEU A 1 101 ? -0.748 -6.811 -8.854 1.00 93.19 101 LEU A N 1
ATOM 763 C CA . LEU A 1 101 ? 0.628 -6.427 -9.122 1.00 93.19 101 LEU A CA 1
ATOM 764 C C . LEU A 1 101 ? 0.836 -6.396 -10.638 1.00 93.19 101 LEU A C 1
ATOM 766 O O . LEU A 1 101 ? 0.499 -7.349 -11.326 1.00 93.19 101 LEU A O 1
ATOM 770 N N . CYS A 1 102 ? 1.403 -5.312 -11.158 1.00 91.81 102 CYS A N 1
ATOM 771 C CA . CYS A 1 102 ? 1.714 -5.170 -12.575 1.00 91.81 102 CYS A CA 1
ATOM 772 C C . CYS A 1 102 ? 3.144 -4.674 -12.763 1.00 91.81 102 CYS A C 1
ATOM 774 O O . CYS A 1 102 ? 3.588 -3.728 -12.108 1.00 91.81 102 CYS A O 1
ATOM 776 N N . TRP A 1 103 ? 3.851 -5.306 -13.691 1.00 90.00 103 TRP A N 1
ATOM 777 C CA . TRP A 1 103 ? 5.184 -4.923 -14.131 1.00 90.00 103 TRP A CA 1
ATOM 778 C C . TRP A 1 103 ? 5.317 -5.187 -15.633 1.00 90.00 103 TRP A C 1
ATOM 780 O O . TRP A 1 103 ? 4.664 -6.079 -16.175 1.00 90.00 103 TRP A O 1
ATOM 790 N N . SER A 1 104 ? 6.157 -4.402 -16.306 1.00 88.00 104 SER A N 1
ATOM 791 C CA . SER A 1 104 ? 6.395 -4.508 -17.745 1.00 88.00 104 SER A CA 1
ATOM 792 C C . SER A 1 104 ? 7.797 -5.032 -18.031 1.00 88.00 104 SER A C 1
ATOM 794 O O . SER A 1 104 ? 8.762 -4.531 -17.467 1.00 88.00 104 SER A O 1
ATOM 796 N N . GLN A 1 105 ? 7.922 -5.960 -18.985 1.00 86.94 105 GLN A N 1
ATOM 797 C CA . GLN A 1 105 ? 9.229 -6.401 -19.500 1.00 86.94 105 GLN A CA 1
ATOM 798 C C . GLN A 1 105 ? 10.016 -5.279 -20.184 1.00 86.94 105 GLN A C 1
ATOM 800 O O . GLN A 1 105 ? 11.238 -5.355 -20.259 1.00 86.94 105 GLN A O 1
ATOM 805 N N . GLU A 1 106 ? 9.316 -4.242 -20.641 1.00 90.06 106 GLU A N 1
ATOM 806 C CA . GLU A 1 106 ? 9.903 -3.057 -21.267 1.00 90.06 106 GLU A CA 1
ATOM 807 C C . GLU A 1 106 ? 10.289 -1.978 -20.235 1.00 90.06 106 GLU A C 1
ATOM 809 O O . GLU A 1 106 ? 10.737 -0.899 -20.614 1.00 90.06 106 GLU A O 1
ATOM 814 N N . ASP A 1 107 ? 10.085 -2.224 -18.934 1.00 85.31 107 ASP A N 1
ATOM 815 C CA . ASP A 1 107 ? 10.527 -1.317 -17.872 1.00 85.31 107 ASP A CA 1
ATOM 816 C C . ASP A 1 107 ? 12.036 -1.488 -17.636 1.00 85.31 107 ASP A C 1
ATOM 818 O O . ASP A 1 107 ? 12.491 -2.386 -16.924 1.00 85.31 107 ASP A O 1
ATOM 822 N N . ASP A 1 108 ? 12.830 -0.614 -18.251 1.00 83.88 108 ASP A N 1
ATOM 823 C CA . ASP A 1 108 ? 14.289 -0.582 -18.114 1.00 83.88 108 ASP A CA 1
ATOM 824 C C . ASP A 1 108 ? 14.758 0.009 -16.774 1.00 83.88 108 ASP A C 1
ATOM 826 O O . ASP A 1 108 ? 15.902 -0.192 -16.353 1.00 83.88 108 ASP A O 1
ATOM 830 N N . SER A 1 109 ? 13.861 0.700 -16.070 1.00 80.06 109 SER A N 1
ATOM 831 C CA . SER A 1 109 ? 14.132 1.336 -14.785 1.00 80.06 109 SER A CA 1
ATOM 832 C C . SER A 1 109 ? 14.022 0.356 -13.614 1.00 80.06 109 SER A C 1
ATOM 834 O O . SER A 1 109 ? 14.639 0.571 -12.559 1.00 80.06 109 SER A O 1
ATOM 836 N N . LYS A 1 110 ? 13.258 -0.734 -13.788 1.00 76.25 110 LYS A N 1
ATOM 837 C CA . LYS A 1 110 ? 13.006 -1.757 -12.767 1.00 76.25 110 LYS A CA 1
ATOM 838 C C . LYS A 1 110 ? 13.183 -3.160 -13.321 1.00 76.25 110 LYS A C 1
ATOM 840 O O . LYS A 1 110 ? 12.356 -3.675 -14.063 1.00 76.25 110 LYS A O 1
ATOM 845 N N . GLN A 1 111 ? 14.228 -3.832 -12.842 1.00 82.00 111 GLN A N 1
ATOM 846 C CA . GLN A 1 111 ? 14.421 -5.251 -13.114 1.00 82.00 111 GLN A CA 1
ATOM 847 C C . GLN A 1 111 ? 13.272 -6.082 -12.534 1.00 82.00 111 GLN A C 1
ATOM 849 O O . GLN A 1 111 ? 12.768 -5.790 -11.450 1.00 82.00 111 GLN A O 1
ATOM 854 N N . TYR A 1 112 ? 12.942 -7.180 -13.212 1.00 83.19 112 TYR A N 1
ATOM 855 C CA . TYR A 1 112 ? 11.942 -8.156 -12.768 1.00 83.19 112 TYR A CA 1
ATOM 856 C C . TYR A 1 112 ? 12.162 -8.654 -11.325 1.00 83.19 112 TYR A C 1
ATOM 858 O O . TYR A 1 112 ? 11.216 -8.907 -10.589 1.00 83.19 112 TYR A O 1
ATOM 866 N N . SER A 1 113 ? 13.412 -8.721 -10.867 1.00 83.06 113 SER A N 1
ATOM 867 C CA . SER A 1 113 ? 13.748 -9.107 -9.491 1.00 83.06 113 SER A CA 1
ATOM 868 C C . SER A 1 113 ? 13.161 -8.170 -8.426 1.00 83.06 113 SER A C 1
ATOM 870 O O . SER A 1 113 ? 12.853 -8.621 -7.325 1.00 83.06 113 SER A O 1
ATOM 872 N N . ASN A 1 114 ? 12.957 -6.885 -8.739 1.00 78.88 114 ASN A N 1
ATOM 873 C CA . ASN A 1 114 ? 12.305 -5.941 -7.827 1.00 78.88 114 ASN A CA 1
ATOM 874 C C . ASN A 1 114 ? 10.824 -6.286 -7.632 1.00 78.88 114 ASN A C 1
ATOM 876 O O . ASN A 1 114 ? 10.291 -6.140 -6.533 1.00 78.88 114 ASN A O 1
ATOM 880 N N . TYR A 1 115 ? 10.182 -6.764 -8.698 1.00 82.06 115 TYR A N 1
ATOM 881 C CA . TYR A 1 115 ? 8.803 -7.224 -8.674 1.00 82.06 115 TYR A CA 1
ATOM 882 C C . TYR A 1 115 ? 8.656 -8.504 -7.843 1.00 82.06 115 TYR A C 1
ATOM 884 O O . TYR A 1 115 ? 7.782 -8.591 -6.979 1.00 82.06 115 TYR A O 1
ATOM 892 N N . GLU A 1 116 ? 9.548 -9.477 -8.054 1.00 86.00 116 GLU A N 1
ATOM 893 C CA . GLU A 1 116 ? 9.562 -10.713 -7.267 1.00 86.00 116 GLU A CA 1
ATOM 894 C C . GLU A 1 116 ? 9.778 -10.431 -5.776 1.00 86.00 116 GLU A C 1
ATOM 896 O O . GLU A 1 116 ? 9.071 -10.998 -4.944 1.00 86.00 116 GLU A O 1
ATOM 901 N N . ASP A 1 117 ? 10.695 -9.516 -5.442 1.00 86.25 117 ASP A N 1
ATOM 902 C CA . ASP A 1 117 ? 10.962 -9.094 -4.063 1.00 86.25 117 ASP A CA 1
ATOM 903 C C . ASP A 1 117 ? 9.700 -8.544 -3.388 1.00 86.25 117 ASP A C 1
ATOM 905 O O . ASP A 1 117 ? 9.346 -8.990 -2.299 1.00 86.25 117 ASP A O 1
ATOM 909 N N . LEU A 1 118 ? 8.962 -7.641 -4.045 1.00 86.62 118 LEU A N 1
ATOM 910 C CA . LEU A 1 118 ? 7.700 -7.123 -3.510 1.00 86.62 118 LEU A CA 1
ATOM 911 C C . LEU A 1 118 ? 6.652 -8.229 -3.334 1.00 86.62 118 LEU A C 1
ATOM 913 O O . LEU A 1 118 ? 5.982 -8.289 -2.300 1.00 86.62 118 LEU A O 1
ATOM 917 N N . ALA A 1 119 ? 6.525 -9.123 -4.318 1.00 89.75 119 ALA A N 1
ATOM 918 C CA . ALA A 1 119 ? 5.556 -10.207 -4.265 1.00 89.75 119 ALA A CA 1
ATOM 919 C C . ALA A 1 119 ? 5.762 -11.081 -3.019 1.00 89.75 119 ALA A C 1
ATOM 921 O O . ALA A 1 119 ? 4.772 -11.465 -2.398 1.00 89.75 119 ALA A O 1
ATOM 922 N N . LEU A 1 120 ? 7.006 -11.340 -2.589 1.00 89.44 120 LEU A N 1
ATOM 923 C CA . LEU A 1 120 ? 7.313 -12.120 -1.375 1.00 89.44 120 LEU A CA 1
ATOM 924 C C . LEU A 1 120 ? 6.655 -11.571 -0.100 1.00 89.44 120 LEU A C 1
ATOM 926 O O . LEU A 1 120 ? 6.421 -12.331 0.841 1.00 89.44 120 LEU A O 1
ATOM 930 N N . TYR A 1 121 ? 6.332 -10.280 -0.070 1.00 90.19 121 TYR A N 1
ATOM 931 C CA . TYR A 1 121 ? 5.708 -9.621 1.071 1.00 90.19 121 TYR A CA 1
ATOM 932 C C . TYR A 1 121 ? 4.181 -9.582 1.014 1.00 90.19 121 TYR A C 1
ATOM 934 O O . TYR A 1 121 ? 3.556 -9.077 1.943 1.00 90.19 121 TYR A O 1
ATOM 942 N N . ILE A 1 122 ? 3.570 -10.145 -0.028 1.00 92.81 122 ILE A N 1
ATOM 943 C CA . ILE A 1 122 ? 2.120 -10.290 -0.155 1.00 92.81 122 ILE A CA 1
ATOM 944 C C . ILE A 1 122 ? 1.786 -11.776 -0.135 1.00 92.81 122 ILE A C 1
ATOM 946 O O . ILE A 1 122 ? 2.389 -12.580 -0.853 1.00 92.81 122 ILE A O 1
ATOM 950 N N . HIS A 1 123 ? 0.823 -12.156 0.701 1.00 95.00 123 HIS A N 1
ATOM 951 C CA . HIS A 1 123 ? 0.430 -13.547 0.851 1.00 95.00 123 HIS A CA 1
ATOM 952 C C . HIS A 1 123 ? -0.064 -14.116 -0.499 1.00 95.00 123 HIS A C 1
ATOM 954 O O . HIS A 1 123 ? -0.866 -13.462 -1.168 1.00 95.00 123 HIS A O 1
ATOM 960 N N . PRO A 1 124 ? 0.340 -15.337 -0.911 1.00 94.44 124 PRO A N 1
ATOM 961 C CA . PRO A 1 124 ? 0.012 -15.883 -2.234 1.00 94.44 124 PRO A CA 1
ATOM 962 C C . PRO A 1 124 ? -1.487 -15.910 -2.569 1.00 94.44 124 PRO A C 1
ATOM 964 O O . PRO A 1 124 ? -1.859 -15.629 -3.700 1.00 94.44 124 PRO A O 1
ATOM 967 N N . ASN A 1 125 ? -2.352 -16.173 -1.584 1.00 96.25 125 ASN A N 1
ATOM 968 C CA . ASN A 1 125 ? -3.815 -16.176 -1.776 1.00 96.25 125 ASN A CA 1
ATOM 969 C C . ASN A 1 125 ? -4.433 -14.779 -1.968 1.00 96.25 125 ASN A C 1
ATOM 971 O O . ASN A 1 125 ? -5.620 -14.679 -2.260 1.00 96.25 125 ASN A O 1
ATOM 975 N N . TYR A 1 126 ? -3.657 -13.715 -1.762 1.00 95.31 126 TYR A N 1
ATOM 976 C CA . TYR A 1 126 ? -4.113 -12.328 -1.810 1.00 95.31 126 TYR A CA 1
ATOM 977 C C . TYR A 1 126 ? -3.434 -11.525 -2.919 1.00 95.31 126 TYR A C 1
ATOM 979 O O . TYR A 1 126 ? -3.644 -10.320 -2.994 1.00 95.31 126 TYR A O 1
ATOM 987 N N . ARG A 1 127 ? -2.644 -12.156 -3.794 1.00 91.50 127 ARG A N 1
ATOM 988 C CA . ARG A 1 127 ? -2.027 -11.473 -4.934 1.00 91.50 127 ARG A CA 1
ATOM 989 C C . ARG A 1 127 ? -2.467 -12.066 -6.262 1.00 91.50 127 ARG A C 1
ATOM 991 O O . ARG A 1 127 ? -2.497 -13.284 -6.423 1.00 91.50 127 ARG A O 1
ATOM 998 N N . GLN A 1 128 ? -2.755 -11.186 -7.208 1.00 84.19 128 GLN A N 1
ATOM 999 C CA . GLN A 1 128 ? -2.778 -11.502 -8.630 1.00 84.19 128 GLN A CA 1
ATOM 1000 C C . GLN A 1 128 ? -1.571 -10.836 -9.286 1.00 84.19 128 GLN A C 1
ATOM 1002 O O . GLN A 1 128 ? -1.203 -9.720 -8.917 1.00 84.19 128 GLN A O 1
ATOM 1007 N N . ILE A 1 129 ? -0.949 -11.577 -10.198 1.00 75.62 129 ILE A N 1
ATOM 1008 C CA . ILE A 1 129 ? 0.252 -11.219 -10.956 1.00 75.62 129 ILE A CA 1
ATOM 1009 C C . ILE A 1 129 ? -0.139 -11.209 -12.428 1.00 75.62 129 ILE A C 1
ATOM 1011 O O . ILE A 1 129 ? -0.826 -12.180 -12.822 1.00 75.62 129 ILE A O 1
#

pLDDT: mean 81.67, std 17.8, range [32.09, 97.44]

Organism: Symbiodinium pilosum (NCBI:txid2952)

Foldseek 3Di:
DDDDDDDPPDDDDPDPCAPVNVLVVVL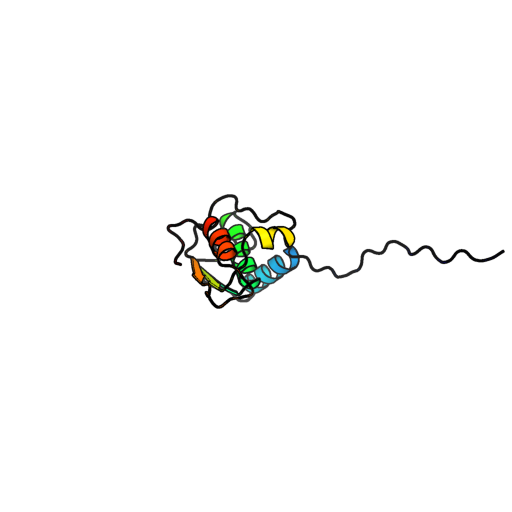VCCVVPDQDQADEAEAVRLVSRVVLQLCCVVPNVSRPPRYQEYEYENYFAQVVCCVRVVNPRQRPAARPHQYEYYYDPPPPVDDVVRSVRRVVRHDPVRYDD